Protein AF-A0A3M1RRU2-F1 (afdb_monomer)

Solvent-accessible surface area (backbone atoms only — not comparable to full-atom values): 4483 Å² total; per-residue (Å²): 126,85,56,55,45,62,35,87,47,23,55,58,46,54,54,49,55,28,71,74,34,60,78,93,44,22,66,58,49,48,50,51,52,49,55,48,46,35,72,74,43,39,84,60,19,70,35,37,50,67,60,47,52,50,47,48,64,72,74,39,56,76,93,50,35,66,59,55,51,62,72,39,53,86,56,57,81,131

Sequence (78 aa):
MGDFNWQGNSKAMFDKSIEGSPKPFQEMTRKRLIETLTKKCGEGGDVTEEIFLECVKEITPKPFLQMALKALEPLKSS

Mean predicted aligned error: 3.03 Å

Nearest PDB structures (foldseek):
  7pfo-assembly1_A  TM=7.562E-01  e=1.323E+00  Homo sapiens
  2v6z-assembly1_M  TM=6.701E-01  e=5.524E+00  Homo sapiens
  7jve-assembly2_D  TM=5.757E-01  e=6.193E+00  Salmonella enterica subsp. enterica serovar Typhimurium

Structure (mmCIF, N/CA/C/O backbone):
data_AF-A0A3M1RRU2-F1
#
_entry.id   AF-A0A3M1RRU2-F1
#
loop_
_atom_site.group_PDB
_atom_site.id
_atom_site.type_symbol
_atom_site.label_atom_id
_atom_site.label_alt_id
_atom_site.label_comp_id
_atom_site.label_asym_id
_atom_site.label_entity_id
_atom_site.label_seq_id
_atom_site.pdbx_PDB_ins_code
_atom_site.Cartn_x
_atom_site.Cartn_y
_atom_site.Cartn_z
_atom_site.occupancy
_atom_site.B_iso_or_equiv
_atom_site.auth_seq_id
_atom_site.auth_comp_id
_atom_site.auth_asym_id
_atom_site.auth_atom_id
_atom_site.pdbx_PDB_model_num
ATOM 1 N N . MET A 1 1 ? 1.936 -15.035 6.059 1.00 53.34 1 MET A N 1
ATOM 2 C CA . MET A 1 1 ? 1.418 -13.800 5.424 1.00 53.34 1 MET A CA 1
ATOM 3 C C . MET A 1 1 ? 0.563 -13.132 6.478 1.00 53.34 1 MET A C 1
ATOM 5 O O . MET A 1 1 ? -0.081 -13.883 7.190 1.00 53.34 1 MET A O 1
ATOM 9 N N . GLY A 1 2 ? 0.616 -11.808 6.653 1.00 61.53 2 GLY A N 1
ATOM 10 C CA . GLY A 1 2 ? -0.251 -11.162 7.644 1.00 61.53 2 GLY A CA 1
ATOM 11 C C . GLY A 1 2 ? -1.702 -11.499 7.320 1.00 61.53 2 GLY A C 1
ATOM 12 O O . GLY A 1 2 ? -2.158 -11.173 6.222 1.00 61.53 2 GLY A O 1
ATOM 13 N N . ASP A 1 3 ? -2.370 -12.229 8.210 1.00 81.00 3 ASP A N 1
ATOM 14 C CA . ASP A 1 3 ? -3.816 -12.381 8.155 1.00 81.00 3 ASP A CA 1
ATOM 15 C C . ASP A 1 3 ? -4.373 -10.987 8.414 1.00 81.00 3 ASP A C 1
ATOM 17 O O . ASP A 1 3 ? -4.238 -10.454 9.508 1.00 81.00 3 ASP A O 1
ATOM 21 N N . PHE A 1 4 ? -4.873 -10.338 7.371 1.00 94.19 4 PHE A N 1
ATOM 22 C CA . PHE A 1 4 ? -5.524 -9.040 7.466 1.00 94.19 4 PHE A CA 1
ATOM 23 C C . PHE A 1 4 ? -6.965 -9.213 7.020 1.00 94.19 4 PHE A C 1
ATOM 25 O O . PHE A 1 4 ? -7.239 -9.926 6.048 1.00 94.19 4 PHE A O 1
ATOM 32 N N . ASN A 1 5 ? -7.869 -8.507 7.684 1.00 95.25 5 ASN A N 1
ATOM 33 C CA . ASN A 1 5 ? -9.253 -8.414 7.255 1.00 95.25 5 ASN A CA 1
ATOM 34 C C . ASN A 1 5 ? -9.344 -7.300 6.206 1.00 95.25 5 ASN A C 1
ATOM 36 O O . ASN A 1 5 ? -9.437 -6.113 6.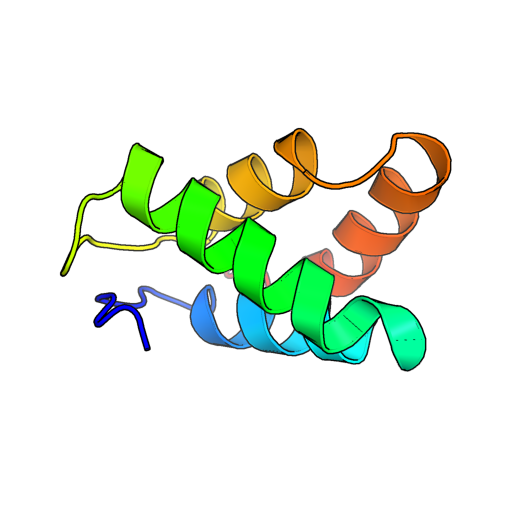516 1.00 95.25 5 ASN A O 1
ATOM 40 N N . TRP A 1 6 ? -9.221 -7.678 4.936 1.00 95.44 6 TRP A N 1
ATOM 41 C CA . TRP A 1 6 ? -9.234 -6.726 3.828 1.00 95.44 6 TRP A CA 1
ATOM 42 C C . TRP A 1 6 ? -10.650 -6.215 3.564 1.00 95.44 6 TRP A C 1
ATOM 44 O O . TRP A 1 6 ? -11.546 -6.995 3.252 1.00 95.44 6 TRP A O 1
ATOM 54 N N . GLN A 1 7 ? -10.829 -4.900 3.652 1.00 95.50 7 GLN A N 1
ATOM 55 C CA . GLN A 1 7 ? -12.103 -4.223 3.427 1.00 95.50 7 GLN A CA 1
ATOM 56 C C . GLN A 1 7 ? -12.103 -3.484 2.081 1.00 95.50 7 GLN A C 1
ATOM 58 O O . GLN A 1 7 ? -11.130 -2.810 1.727 1.00 95.50 7 GLN A O 1
ATOM 63 N N . GLY A 1 8 ? -13.210 -3.574 1.340 1.00 94.44 8 GLY A N 1
ATOM 64 C CA . GLY A 1 8 ? -13.329 -2.965 0.010 1.00 94.44 8 GLY A CA 1
ATOM 65 C C . GLY A 1 8 ? -12.258 -3.481 -0.958 1.00 94.44 8 GLY A C 1
ATOM 66 O O . GLY A 1 8 ? -11.962 -4.676 -0.993 1.00 94.44 8 GLY A O 1
ATOM 67 N N . ASN A 1 9 ? -11.634 -2.578 -1.719 1.00 96.88 9 ASN A N 1
ATOM 68 C CA . ASN A 1 9 ? -10.597 -2.920 -2.697 1.00 96.88 9 ASN A CA 1
ATOM 69 C C . ASN A 1 9 ? -9.167 -2.883 -2.135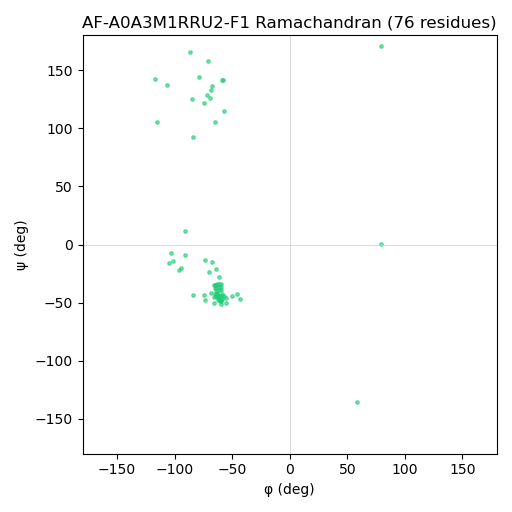 1.00 96.88 9 ASN A C 1
ATOM 71 O O . ASN A 1 9 ? -8.201 -2.965 -2.899 1.00 96.88 9 ASN A O 1
ATOM 75 N N . SER A 1 10 ? -8.983 -2.787 -0.815 1.00 96.25 10 SER A N 1
ATOM 76 C CA . SER A 1 10 ? -7.651 -2.643 -0.210 1.00 96.25 10 SER A CA 1
ATOM 77 C C . SER A 1 10 ? -6.707 -3.810 -0.535 1.00 96.25 10 SER A C 1
ATOM 79 O O . SER A 1 10 ? -5.514 -3.597 -0.765 1.00 96.25 10 SER A O 1
ATOM 81 N N . LYS A 1 11 ? -7.236 -5.035 -0.668 1.00 96.19 11 LYS A N 1
ATOM 82 C CA . LYS A 1 11 ? -6.456 -6.197 -1.126 1.00 96.19 11 LYS A CA 1
ATOM 83 C C . LYS A 1 11 ? -5.958 -6.032 -2.562 1.00 96.19 11 LYS A C 1
ATOM 85 O O . LYS A 1 11 ? -4.791 -6.308 -2.840 1.00 96.19 11 LYS A O 1
ATOM 90 N N . ALA A 1 12 ? -6.821 -5.562 -3.462 1.00 96.94 12 ALA A N 1
ATOM 91 C CA . ALA A 1 12 ? -6.458 -5.314 -4.854 1.00 96.94 12 ALA A CA 1
ATOM 92 C C . ALA A 1 12 ? -5.411 -4.194 -4.959 1.00 96.94 12 ALA A C 1
ATOM 94 O O . ALA A 1 12 ? -4.468 -4.300 -5.741 1.00 96.94 12 ALA A O 1
ATOM 95 N N . MET A 1 13 ? -5.518 -3.155 -4.124 1.00 97.56 13 MET A N 1
ATOM 96 C CA . MET A 1 13 ? -4.512 -2.093 -4.047 1.00 97.56 13 MET A CA 1
ATOM 97 C C . MET A 1 13 ? -3.149 -2.606 -3.555 1.00 97.56 13 MET A C 1
ATOM 99 O O . MET A 1 13 ? -2.106 -2.212 -4.093 1.00 97.56 13 MET A O 1
ATOM 103 N N . PHE A 1 14 ? -3.143 -3.512 -2.572 1.00 96.88 14 PHE A N 1
ATOM 104 C CA . PHE A 1 14 ? -1.932 -4.185 -2.102 1.00 96.88 14 PHE A CA 1
ATOM 105 C C . PHE A 1 14 ? -1.256 -4.978 -3.220 1.00 96.88 14 PHE A C 1
ATOM 107 O O . PHE A 1 14 ? -0.069 -4.773 -3.487 1.00 96.88 14 PHE A O 1
ATOM 114 N N . ASP A 1 15 ? -2.012 -5.827 -3.917 1.00 96.75 15 ASP A N 1
ATOM 115 C CA . ASP A 1 15 ? -1.476 -6.636 -5.014 1.00 96.75 15 ASP A CA 1
ATOM 116 C C . ASP A 1 15 ? -0.951 -5.744 -6.147 1.00 96.75 15 ASP A C 1
ATOM 118 O O . ASP A 1 15 ? 0.185 -5.916 -6.601 1.00 96.75 15 ASP A O 1
ATOM 122 N N . LYS A 1 16 ? -1.708 -4.702 -6.515 1.00 96.69 16 LYS A N 1
ATOM 123 C CA . LYS A 1 16 ? -1.318 -3.751 -7.561 1.00 96.69 16 LYS A CA 1
ATOM 124 C C . LYS A 1 16 ? -0.034 -2.994 -7.230 1.00 96.69 16 LYS A C 1
ATOM 126 O O . LYS A 1 16 ? 0.778 -2.750 -8.120 1.00 96.69 16 LYS A O 1
ATOM 131 N N . SER A 1 17 ? 0.177 -2.644 -5.961 1.00 96.00 17 SER A N 1
ATOM 132 C CA . SER A 1 17 ? 1.399 -1.964 -5.509 1.00 96.00 17 SER A CA 1
ATOM 133 C C . SER A 1 17 ? 2.641 -2.847 -5.665 1.00 96.00 17 SER A C 1
ATOM 135 O O . SER A 1 17 ? 3.726 -2.359 -5.994 1.00 96.00 17 SER A O 1
ATOM 137 N N . ILE A 1 18 ? 2.488 -4.158 -5.467 1.00 95.81 18 ILE A N 1
ATOM 138 C CA . ILE A 1 18 ? 3.567 -5.129 -5.662 1.00 95.81 18 ILE A CA 1
ATOM 139 C C . ILE A 1 18 ? 3.820 -5.331 -7.155 1.00 95.81 18 ILE A C 1
ATOM 141 O O . ILE A 1 18 ? 4.962 -5.228 -7.589 1.00 95.81 18 ILE A O 1
ATOM 145 N N . GLU A 1 19 ? 2.776 -5.549 -7.953 1.00 95.19 19 GLU A N 1
ATOM 146 C CA . GLU A 1 19 ? 2.895 -5.707 -9.409 1.00 95.19 19 GLU A CA 1
ATOM 147 C C . GLU A 1 19 ? 3.503 -4.476 -10.091 1.00 95.19 19 GLU A C 1
ATOM 149 O O . GLU A 1 19 ? 4.320 -4.612 -11.000 1.00 95.19 19 GLU A O 1
ATOM 154 N N . GLY A 1 20 ? 3.132 -3.277 -9.632 1.00 91.88 20 GLY A N 1
ATOM 155 C CA . GLY A 1 20 ? 3.653 -2.005 -10.129 1.00 91.88 20 GLY A CA 1
ATOM 156 C C . GLY A 1 20 ? 5.088 -1.701 -9.690 1.00 91.88 20 GLY A C 1
ATOM 157 O O . GLY A 1 20 ? 5.718 -0.801 -10.245 1.00 91.88 20 GLY A O 1
ATOM 158 N N . SER A 1 21 ? 5.629 -2.443 -8.718 1.00 92.25 21 SER A N 1
ATOM 159 C CA . SER A 1 21 ? 7.027 -2.309 -8.305 1.00 92.25 21 SER A CA 1
ATOM 160 C C . SER A 1 21 ? 7.961 -3.032 -9.288 1.00 92.25 21 SER A C 1
ATOM 162 O O . SER A 1 21 ? 7.621 -4.118 -9.770 1.00 92.25 21 SER A O 1
ATOM 164 N N . PRO A 1 22 ? 9.174 -2.507 -9.562 1.00 92.00 22 PRO A N 1
ATOM 165 C CA . PRO A 1 22 ? 10.144 -3.217 -10.392 1.00 92.00 22 PRO A CA 1
ATOM 166 C C . PRO A 1 22 ? 10.474 -4.588 -9.794 1.00 92.00 22 PRO A C 1
ATOM 168 O O . PRO A 1 22 ? 10.623 -4.700 -8.578 1.00 92.00 22 PRO A O 1
ATOM 171 N N . LYS A 1 23 ? 10.639 -5.618 -10.639 1.00 93.81 23 LYS A N 1
ATOM 172 C CA . LYS A 1 23 ? 10.829 -7.024 -10.217 1.00 93.81 23 LYS A CA 1
ATOM 173 C C . LYS A 1 23 ? 11.805 -7.220 -9.040 1.00 93.81 23 LYS A C 1
ATOM 175 O O . LYS A 1 23 ? 11.416 -7.899 -8.094 1.00 93.81 23 LYS A O 1
ATOM 180 N N . PRO A 1 24 ? 13.007 -6.604 -9.021 1.00 94.94 24 PRO A N 1
ATOM 181 C CA . PRO A 1 24 ? 13.951 -6.774 -7.909 1.00 94.94 24 PRO A CA 1
ATOM 182 C C . PRO A 1 24 ? 13.447 -6.236 -6.562 1.00 94.94 24 PRO A C 1
ATOM 184 O O . PRO A 1 24 ? 13.941 -6.638 -5.515 1.00 94.94 24 PRO A O 1
ATOM 187 N N . PHE A 1 25 ? 12.478 -5.319 -6.576 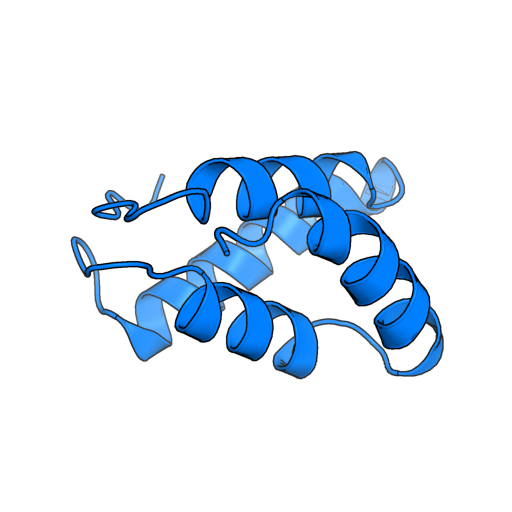1.00 92.56 25 PHE A N 1
ATOM 188 C CA . PHE A 1 25 ? 11.942 -4.667 -5.384 1.00 92.56 25 PHE A CA 1
ATOM 189 C C . PHE A 1 25 ? 10.587 -5.219 -4.944 1.00 92.56 25 PHE A C 1
ATOM 191 O O . PHE A 1 25 ? 10.136 -4.861 -3.865 1.00 92.56 25 PHE A O 1
ATOM 198 N N . GLN A 1 26 ? 9.934 -6.095 -5.713 1.00 94.50 26 GLN A N 1
ATOM 199 C CA . GLN A 1 26 ? 8.581 -6.575 -5.393 1.00 94.50 26 GLN A CA 1
ATOM 200 C C . GLN A 1 26 ? 8.498 -7.265 -4.026 1.00 94.50 26 GLN A C 1
ATOM 202 O O . GLN A 1 26 ? 7.572 -7.004 -3.257 1.00 94.50 26 GLN A O 1
ATOM 207 N N . GLU A 1 27 ? 9.481 -8.106 -3.691 1.00 95.44 27 GLU A N 1
ATOM 208 C CA . GLU A 1 27 ? 9.551 -8.759 -2.379 1.00 95.44 27 GLU A CA 1
ATOM 209 C C . GLU A 1 27 ? 9.763 -7.737 -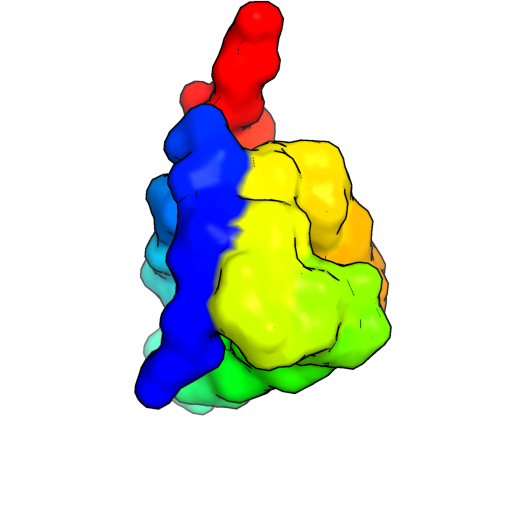1.253 1.00 95.44 27 GLU A C 1
ATOM 211 O O . GLU A 1 27 ? 9.083 -7.786 -0.226 1.00 95.44 27 GLU A O 1
ATOM 216 N N . MET A 1 28 ? 10.642 -6.753 -1.472 1.00 93.94 28 MET A N 1
ATOM 217 C CA . MET A 1 28 ? 10.883 -5.672 -0.516 1.00 93.94 28 MET A CA 1
ATOM 218 C C . MET A 1 28 ? 9.632 -4.807 -0.312 1.00 93.94 28 MET A C 1
ATOM 220 O O . MET A 1 28 ? 9.288 -4.504 0.830 1.00 93.94 28 MET A O 1
ATOM 224 N N . THR A 1 29 ? 8.932 -4.441 -1.389 1.00 94.81 29 THR A N 1
ATOM 225 C CA . THR A 1 29 ? 7.666 -3.700 -1.338 1.00 94.81 29 THR A CA 1
ATOM 226 C C . THR A 1 29 ? 6.625 -4.487 -0.553 1.00 94.81 29 THR A C 1
ATOM 228 O O . THR A 1 29 ? 6.027 -3.942 0.373 1.00 94.81 29 THR A O 1
ATOM 231 N N . ARG A 1 30 ? 6.449 -5.781 -0.860 1.00 95.75 30 ARG A N 1
ATOM 232 C CA . ARG A 1 30 ? 5.527 -6.666 -0.135 1.00 95.75 30 ARG A CA 1
ATOM 233 C C . ARG A 1 30 ? 5.843 -6.678 1.359 1.00 95.75 30 ARG A C 1
ATOM 235 O O . ARG A 1 30 ? 4.942 -6.476 2.168 1.00 95.75 30 ARG A O 1
ATOM 242 N N . LYS A 1 31 ? 7.110 -6.894 1.721 1.00 95.44 31 LYS A N 1
ATOM 243 C CA . LYS A 1 31 ? 7.552 -6.946 3.118 1.00 95.44 31 LYS A CA 1
ATOM 244 C C . LYS A 1 31 ? 7.276 -5.628 3.841 1.00 95.44 31 LYS A C 1
ATOM 246 O O . LYS A 1 31 ? 6.655 -5.646 4.896 1.00 95.44 31 LYS A O 1
ATOM 251 N N . ARG A 1 32 ? 7.654 -4.490 3.249 1.00 95.50 32 ARG A N 1
ATOM 252 C CA . ARG A 1 32 ? 7.426 -3.166 3.850 1.00 95.50 32 ARG A CA 1
ATOM 253 C C . ARG A 1 32 ? 5.947 -2.836 4.008 1.00 95.50 32 ARG A C 1
ATOM 255 O O . ARG A 1 32 ? 5.567 -2.326 5.052 1.00 95.50 32 ARG A O 1
ATOM 262 N N . LEU A 1 33 ? 5.111 -3.148 3.015 1.00 95.88 33 LEU A N 1
ATOM 263 C CA . LEU A 1 33 ? 3.664 -2.948 3.130 1.00 95.88 33 LEU A CA 1
ATOM 264 C C . LEU A 1 33 ? 3.080 -3.781 4.273 1.00 95.88 33 LEU A C 1
ATOM 266 O O . LEU A 1 33 ? 2.344 -3.237 5.087 1.00 95.88 33 LEU A O 1
ATOM 270 N N . ILE A 1 34 ? 3.434 -5.068 4.372 1.00 95.50 34 ILE A N 1
ATOM 271 C CA . ILE A 1 34 ? 2.960 -5.939 5.460 1.00 95.50 34 ILE A CA 1
ATOM 272 C C . ILE A 1 34 ? 3.438 -5.420 6.819 1.00 95.50 34 ILE A C 1
ATOM 274 O O . ILE A 1 34 ? 2.637 -5.333 7.744 1.00 95.50 34 ILE A O 1
ATOM 278 N N . GLU A 1 35 ? 4.713 -5.048 6.954 1.00 95.38 35 GLU A N 1
ATOM 279 C CA . GLU A 1 35 ? 5.259 -4.510 8.206 1.00 95.38 35 GLU A CA 1
ATOM 280 C C . GLU A 1 35 ? 4.550 -3.217 8.630 1.00 95.38 35 GLU A C 1
ATOM 282 O O . GLU A 1 35 ? 4.196 -3.068 9.798 1.00 95.38 35 GLU A O 1
ATOM 287 N N . THR A 1 36 ? 4.308 -2.291 7.699 1.00 95.75 36 THR A N 1
ATOM 288 C CA . THR A 1 36 ? 3.607 -1.033 7.994 1.00 95.75 36 THR A CA 1
ATOM 289 C C . THR A 1 36 ? 2.132 -1.267 8.323 1.00 95.75 36 THR A C 1
ATOM 291 O O . THR A 1 36 ? 1.635 -0.696 9.291 1.00 95.75 36 THR A O 1
ATOM 294 N N . LEU A 1 37 ? 1.446 -2.150 7.592 1.00 96.00 37 LEU A N 1
ATOM 295 C CA . LEU A 1 37 ? 0.057 -2.523 7.885 1.00 96.00 37 LEU A CA 1
ATOM 296 C C . LEU A 1 37 ? -0.069 -3.199 9.252 1.00 96.00 37 LEU A C 1
ATOM 298 O O . LEU A 1 37 ? -0.933 -2.826 10.035 1.00 96.00 37 LEU A O 1
ATOM 302 N N . THR A 1 38 ? 0.842 -4.115 9.587 1.00 94.75 38 THR A N 1
ATOM 303 C CA . THR A 1 38 ? 0.864 -4.775 10.903 1.00 94.75 38 THR A CA 1
ATOM 304 C C . THR A 1 38 ? 1.078 -3.755 12.022 1.00 94.75 38 THR A C 1
ATOM 306 O O . THR A 1 38 ? 0.432 -3.837 13.060 1.00 94.75 38 THR A O 1
ATOM 309 N N . LYS A 1 39 ? 1.939 -2.748 11.815 1.00 94.56 39 LYS A N 1
ATOM 310 C CA . LYS A 1 39 ? 2.151 -1.667 12.794 1.00 94.56 39 LYS A CA 1
ATOM 311 C C . LYS A 1 39 ? 0.923 -0.777 12.988 1.00 94.56 39 LYS A C 1
ATOM 313 O O . LYS A 1 39 ? 0.728 -0.283 14.092 1.00 94.56 39 LYS A O 1
ATOM 318 N N . LYS A 1 40 ? 0.136 -0.538 11.934 1.00 94.31 40 LYS A N 1
ATOM 319 C CA . LYS A 1 40 ? -1.051 0.331 11.992 1.00 94.31 40 LYS A CA 1
ATOM 320 C C . LYS A 1 40 ? -2.298 -0.393 12.496 1.00 94.31 40 LYS A C 1
ATOM 322 O O . LYS A 1 40 ? -3.028 0.166 13.304 1.00 94.31 40 LYS A O 1
ATOM 327 N N . CYS A 1 41 ? -2.537 -1.609 12.018 1.00 93.56 41 CYS A N 1
ATOM 328 C CA . CYS A 1 41 ? -3.783 -2.338 12.251 1.00 93.56 41 CYS A CA 1
ATOM 329 C C . CYS A 1 41 ? -3.643 -3.472 13.274 1.00 93.56 41 CYS A C 1
ATOM 331 O O . CYS A 1 41 ? -4.652 -3.973 13.760 1.00 93.56 41 CYS A O 1
ATOM 333 N N . GLY A 1 42 ? -2.416 -3.890 13.595 1.00 91.06 42 GLY A N 1
ATOM 334 C CA . GLY A 1 42 ? -2.152 -5.140 14.305 1.00 91.06 42 GLY A CA 1
ATOM 335 C C . GLY A 1 42 ? -2.210 -6.366 13.387 1.00 91.06 42 GLY A C 1
ATOM 336 O O . GLY A 1 42 ? -2.603 -6.287 12.219 1.00 91.06 42 GLY A O 1
ATOM 337 N N . GLU A 1 43 ? -1.798 -7.517 13.915 1.00 88.00 43 GLU A N 1
ATOM 338 C CA . GLU 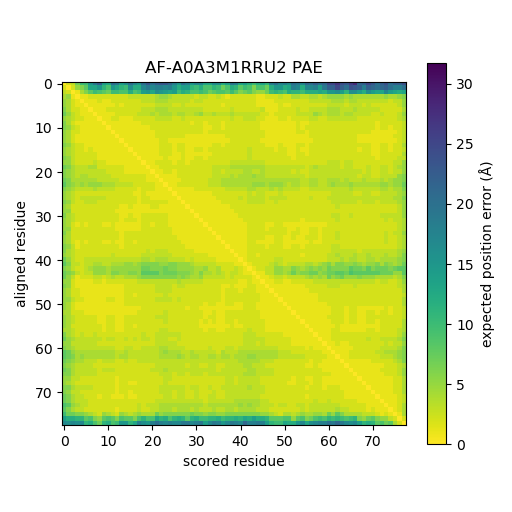A 1 43 ? -2.030 -8.813 13.266 1.00 88.00 43 GLU A CA 1
ATOM 339 C C . GLU A 1 43 ? -3.532 -9.130 13.293 1.00 88.00 43 GLU A C 1
ATOM 341 O O . GLU A 1 43 ? -4.176 -8.961 14.327 1.00 88.00 43 GLU A O 1
ATOM 346 N N . GLY A 1 44 ? -4.119 -9.555 12.172 1.00 87.38 44 GLY A N 1
ATOM 347 C CA . GLY A 1 44 ? -5.569 -9.774 12.079 1.00 87.38 44 GLY A CA 1
ATOM 348 C C . GLY A 1 44 ? -6.392 -8.499 11.886 1.00 87.38 44 GLY A C 1
ATOM 349 O O . GLY A 1 44 ? -7.615 -8.582 11.827 1.00 87.38 44 GLY A O 1
ATOM 350 N N . GLY A 1 45 ? -5.756 -7.326 11.816 1.00 93.00 45 GLY A N 1
ATOM 351 C CA . GLY A 1 45 ? -6.453 -6.043 11.785 1.00 93.00 45 GLY A CA 1
ATOM 352 C C . GLY A 1 45 ? -7.194 -5.754 10.478 1.00 93.00 45 GLY A C 1
ATOM 353 O O . GLY A 1 45 ? -6.858 -6.287 9.414 1.00 93.00 45 GLY A O 1
ATOM 354 N N . ASP A 1 46 ? -8.184 -4.863 10.559 1.00 96.44 46 ASP A N 1
ATOM 355 C CA . ASP A 1 46 ? -8.919 -4.370 9.395 1.00 96.44 46 ASP A CA 1
ATOM 356 C C . ASP A 1 46 ? -8.055 -3.430 8.552 1.00 96.44 46 ASP A C 1
ATOM 358 O O . ASP A 1 46 ? -7.480 -2.455 9.043 1.00 96.44 46 ASP A O 1
ATOM 362 N N . VAL A 1 47 ? -7.996 -3.705 7.251 1.00 96.88 47 VAL A N 1
ATOM 363 C CA . VAL A 1 47 ? -7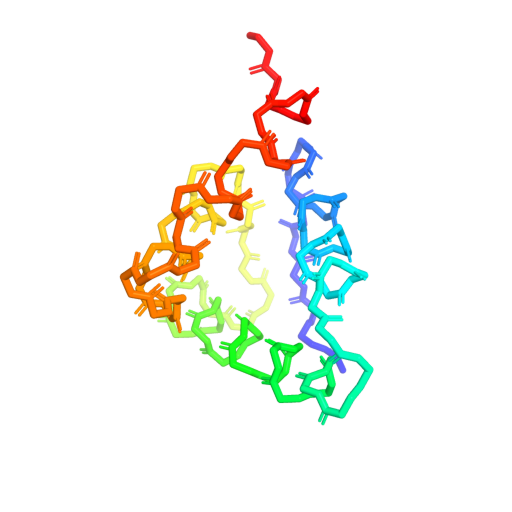.285 -2.874 6.278 1.00 96.88 47 VAL A CA 1
ATOM 364 C C . VAL A 1 47 ? -8.295 -2.286 5.307 1.00 96.88 47 VAL A C 1
ATOM 366 O O . VAL A 1 47 ? -8.791 -2.969 4.410 1.00 96.88 47 VAL A O 1
ATOM 369 N N . THR A 1 48 ? -8.582 -0.998 5.471 1.00 96.81 48 THR A N 1
ATOM 370 C CA . THR A 1 48 ? -9.400 -0.215 4.538 1.00 96.81 48 THR A CA 1
ATOM 371 C C . THR A 1 48 ? -8.544 0.374 3.416 1.00 96.81 48 THR A C 1
ATOM 373 O O . THR A 1 48 ? -7.313 0.413 3.496 1.00 96.81 48 THR A O 1
ATOM 376 N N . GLU A 1 49 ? -9.186 0.853 2.350 1.00 96.56 49 GLU A N 1
ATOM 377 C CA . GLU A 1 49 ? -8.502 1.547 1.250 1.00 96.56 49 GLU A CA 1
ATOM 378 C C . GLU A 1 49 ? -7.758 2.802 1.736 1.00 96.56 49 GLU A C 1
ATOM 380 O O . GLU A 1 49 ? -6.652 3.087 1.283 1.00 96.56 49 GLU A O 1
ATOM 385 N N . GLU A 1 50 ? -8.325 3.528 2.702 1.00 96.19 50 GLU A N 1
ATOM 386 C CA . GLU A 1 50 ? -7.720 4.730 3.285 1.00 96.19 50 GLU A CA 1
ATOM 387 C C . GLU A 1 50 ? -6.436 4.404 4.047 1.00 96.19 50 GLU A C 1
ATOM 389 O O . GLU A 1 50 ? -5.387 4.984 3.757 1.00 96.19 50 GLU A O 1
ATOM 394 N N . ILE A 1 51 ? -6.496 3.413 4.943 1.00 96.62 51 ILE A N 1
ATOM 395 C CA . ILE A 1 51 ? -5.329 2.918 5.683 1.00 96.62 51 ILE A CA 1
ATOM 396 C C . ILE A 1 51 ? -4.250 2.451 4.706 1.00 96.62 51 ILE A C 1
ATOM 398 O O . ILE A 1 51 ? -3.068 2.767 4.864 1.00 96.62 51 ILE A O 1
ATOM 402 N N . PHE A 1 52 ? -4.642 1.713 3.667 1.00 97.25 52 PHE A N 1
ATOM 403 C CA . PHE A 1 52 ? -3.693 1.230 2.677 1.00 97.25 52 PHE A CA 1
ATOM 404 C C . PHE A 1 52 ? -3.001 2.384 1.930 1.00 97.25 52 PHE A C 1
ATOM 406 O O . PHE A 1 52 ?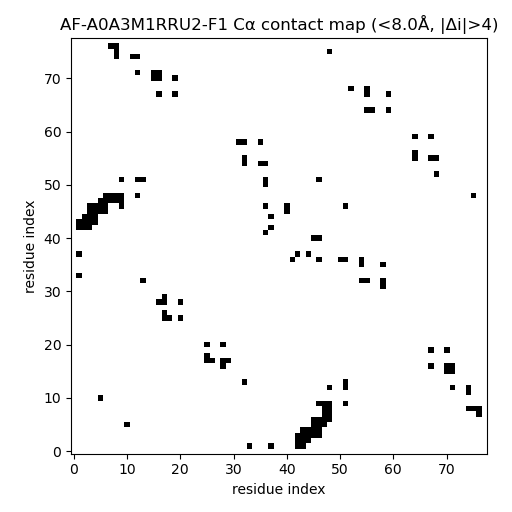 -1.777 2.380 1.769 1.00 97.25 52 PHE A O 1
ATOM 413 N N . LEU A 1 53 ? -3.752 3.407 1.514 1.00 96.81 53 LEU A N 1
ATOM 414 C CA . LEU A 1 53 ? -3.196 4.587 0.847 1.00 96.81 53 LEU A CA 1
ATOM 415 C C . LEU A 1 53 ? -2.248 5.381 1.756 1.00 96.81 53 LEU A C 1
ATOM 417 O O . LEU A 1 53 ? -1.259 5.930 1.264 1.00 96.81 53 LEU A O 1
ATOM 421 N N . GLU A 1 54 ? -2.506 5.444 3.063 1.00 96.81 54 GLU A N 1
ATOM 422 C CA . GLU A 1 54 ? -1.552 6.005 4.024 1.00 96.81 54 GLU A CA 1
ATOM 423 C C . GLU A 1 54 ? -0.245 5.212 4.058 1.00 96.81 54 GLU A C 1
ATOM 425 O O . GLU A 1 54 ? 0.825 5.806 3.929 1.00 96.81 54 GLU A O 1
ATOM 430 N N . CYS A 1 55 ? -0.315 3.879 4.144 1.00 96.44 55 CYS A N 1
ATOM 431 C CA . CYS A 1 55 ? 0.874 3.023 4.106 1.00 96.44 55 CYS A CA 1
ATOM 432 C C . CYS A 1 55 ? 1.710 3.277 2.851 1.00 96.44 55 CYS A C 1
ATOM 434 O O . CYS A 1 55 ? 2.928 3.433 2.938 1.00 96.44 55 CYS A O 1
ATOM 436 N N . VAL A 1 56 ? 1.067 3.359 1.681 1.00 96.19 56 VAL A N 1
ATOM 437 C CA . VAL A 1 56 ? 1.750 3.651 0.413 1.00 96.19 56 VAL A CA 1
ATOM 438 C C . VAL A 1 56 ? 2.465 5.000 0.480 1.00 96.19 56 VAL A C 1
ATOM 440 O O . VAL A 1 56 ? 3.624 5.081 0.072 1.00 96.19 56 VAL A O 1
ATOM 443 N N . LYS A 1 57 ? 1.824 6.043 1.023 1.00 96.31 57 LYS A N 1
ATOM 444 C CA . LYS A 1 57 ? 2.436 7.373 1.196 1.00 96.31 57 LYS A CA 1
ATOM 445 C C . LYS A 1 57 ? 3.638 7.363 2.139 1.00 96.31 57 LYS A C 1
ATOM 447 O O . LYS A 1 57 ? 4.578 8.117 1.908 1.00 96.31 57 LYS A O 1
ATOM 452 N N . GLU A 1 58 ? 3.621 6.520 3.167 1.00 95.62 58 GLU A N 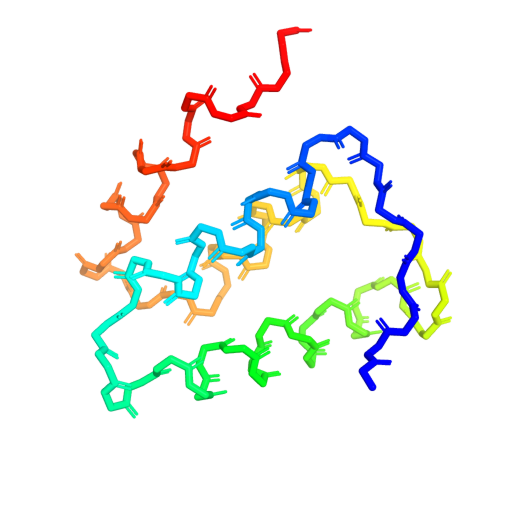1
ATOM 453 C CA . GLU A 1 58 ? 4.710 6.410 4.142 1.00 95.62 58 GLU A CA 1
ATOM 454 C C . GLU A 1 58 ? 5.935 5.682 3.584 1.00 95.62 58 GLU A C 1
ATOM 456 O O . GLU A 1 58 ? 7.067 6.111 3.808 1.00 95.62 58 GLU A O 1
ATOM 461 N N . ILE A 1 59 ? 5.730 4.576 2.860 1.00 93.94 59 ILE A N 1
ATOM 462 C CA . ILE A 1 59 ? 6.845 3.710 2.448 1.00 93.94 59 ILE A CA 1
ATOM 463 C C . ILE A 1 59 ? 7.387 4.021 1.053 1.00 93.94 59 ILE A C 1
ATOM 465 O O . ILE A 1 59 ? 8.506 3.611 0.728 1.00 93.94 59 ILE A O 1
ATOM 469 N N . THR A 1 60 ? 6.596 4.693 0.212 1.00 93.69 60 THR A N 1
ATOM 470 C CA . THR A 1 60 ? 6.954 4.945 -1.185 1.00 93.69 60 THR A CA 1
ATOM 471 C C . THR A 1 60 ? 7.821 6.197 -1.278 1.00 93.69 60 THR A C 1
ATOM 473 O O . THR A 1 60 ? 7.397 7.270 -0.844 1.00 93.69 60 THR A O 1
ATOM 476 N N . PRO A 1 61 ? 9.022 6.124 -1.881 1.00 92.12 61 PRO A N 1
ATOM 477 C CA . PRO A 1 61 ? 9.858 7.303 -2.046 1.00 92.12 61 PRO A CA 1
ATOM 478 C C . PRO A 1 61 ? 9.143 8.392 -2.853 1.00 92.12 61 PRO A C 1
ATOM 480 O O . PRO A 1 61 ? 8.481 8.100 -3.851 1.00 92.12 61 PRO A O 1
ATOM 483 N N . LYS A 1 62 ? 9.340 9.661 -2.468 1.00 93.88 62 LYS A N 1
ATOM 484 C CA . LYS A 1 62 ? 8.693 10.828 -3.100 1.00 93.88 62 LYS A CA 1
ATOM 485 C C . LYS A 1 62 ? 8.708 10.816 -4.641 1.00 93.88 62 LYS A C 1
ATOM 487 O O . LYS A 1 62 ? 7.657 11.108 -5.207 1.00 93.88 62 LYS A O 1
ATOM 492 N N . PRO A 1 63 ? 9.810 10.442 -5.332 1.00 94.62 63 PRO A N 1
ATOM 493 C CA . PRO A 1 63 ? 9.832 10.400 -6.798 1.00 94.62 63 PRO A CA 1
ATOM 494 C C . PRO A 1 63 ? 8.824 9.425 -7.421 1.00 94.62 63 PRO A C 1
ATOM 496 O O . PRO A 1 63 ? 8.366 9.647 -8.537 1.00 94.62 63 PRO A O 1
ATOM 499 N N . PHE A 1 64 ? 8.463 8.355 -6.709 1.00 92.62 64 PHE A N 1
ATOM 500 C CA . PHE A 1 64 ? 7.564 7.307 -7.198 1.00 92.62 64 PHE A CA 1
ATOM 501 C C . PHE A 1 64 ? 6.143 7.437 -6.649 1.00 92.62 64 PHE A C 1
ATOM 503 O O . PHE A 1 64 ? 5.222 6.821 -7.181 1.00 92.62 64 PHE A O 1
ATOM 510 N N . LEU A 1 65 ? 5.943 8.256 -5.613 1.00 93.94 65 LEU A N 1
ATOM 511 C CA . LEU A 1 65 ? 4.676 8.334 -4.895 1.00 93.94 65 LEU A CA 1
ATOM 512 C C . LEU A 1 65 ? 3.507 8.731 -5.803 1.00 93.94 65 LEU A C 1
ATOM 514 O O . LEU A 1 65 ? 2.469 8.079 -5.781 1.00 93.94 65 LEU A O 1
ATOM 518 N N . GLN A 1 66 ? 3.668 9.761 -6.636 1.00 95.69 66 GLN A N 1
ATOM 519 C CA . GLN A 1 66 ? 2.581 10.197 -7.518 1.00 95.69 66 GLN A CA 1
ATOM 520 C C . GLN A 1 66 ? 2.199 9.113 -8.538 1.00 95.69 66 GLN A C 1
ATOM 522 O O . GLN A 1 66 ? 1.021 8.939 -8.838 1.00 95.69 66 GLN A O 1
ATOM 527 N N . MET A 1 67 ? 3.184 8.371 -9.052 1.00 94.19 67 MET A N 1
ATOM 528 C CA . MET A 1 67 ? 2.945 7.256 -9.968 1.00 94.19 67 MET A CA 1
ATOM 529 C C . MET A 1 67 ? 2.203 6.117 -9.263 1.00 94.19 67 MET A C 1
ATOM 531 O O . MET A 1 67 ? 1.220 5.614 -9.802 1.00 94.19 67 MET A O 1
ATOM 535 N N . ALA A 1 68 ? 2.629 5.756 -8.049 1.00 94.56 68 ALA A N 1
ATOM 536 C CA . ALA A 1 68 ? 1.965 4.737 -7.244 1.00 94.56 68 ALA A CA 1
ATOM 537 C C . ALA A 1 68 ? 0.505 5.119 -6.952 1.00 94.56 68 ALA A C 1
ATOM 539 O O . ALA A 1 68 ? -0.393 4.322 -7.194 1.00 94.56 68 ALA A O 1
ATOM 540 N N . LEU A 1 69 ? 0.245 6.358 -6.520 1.00 95.88 69 LEU A N 1
ATOM 541 C CA . LEU A 1 69 ? -1.116 6.819 -6.227 1.00 95.88 69 LEU A CA 1
ATOM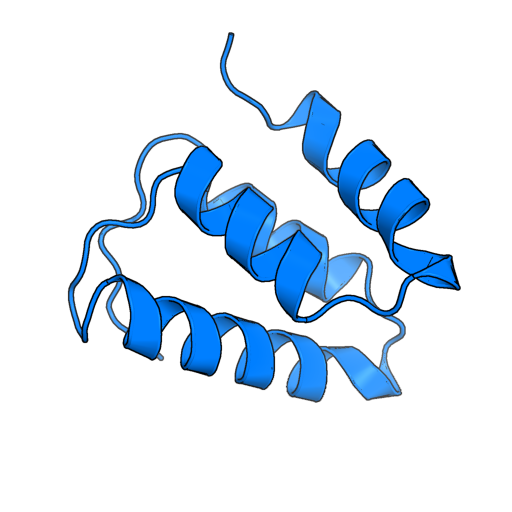 542 C C . LEU A 1 69 ? -2.018 6.812 -7.469 1.00 95.88 69 LEU A C 1
ATOM 544 O O . LEU A 1 69 ? -3.139 6.323 -7.389 1.00 95.88 69 LEU A O 1
ATOM 548 N N . LYS A 1 70 ? -1.521 7.265 -8.628 1.00 96.00 70 LYS A N 1
ATOM 549 C CA . LYS A 1 70 ? -2.270 7.197 -9.897 1.00 96.00 70 LYS A CA 1
ATOM 550 C C . LYS A 1 70 ? -2.597 5.764 -10.319 1.00 96.00 70 LYS A C 1
ATOM 552 O O . LYS A 1 70 ? -3.640 5.528 -10.912 1.00 96.00 70 LYS A O 1
ATOM 557 N N . ALA A 1 71 ? -1.721 4.802 -10.026 1.00 95.19 71 ALA A N 1
ATOM 558 C CA . ALA A 1 71 ? -1.977 3.395 -10.331 1.00 95.19 71 ALA A CA 1
ATOM 559 C C . ALA A 1 71 ? -3.073 2.779 -9.442 1.00 95.19 71 ALA A C 1
ATOM 561 O O . ALA A 1 71 ? -3.691 1.793 -9.842 1.00 95.19 71 ALA A O 1
ATOM 562 N N . LEU A 1 72 ? -3.300 3.346 -8.253 1.00 96.00 72 LEU A N 1
ATOM 563 C CA . LEU A 1 72 ? -4.292 2.878 -7.281 1.00 96.00 72 LEU A CA 1
ATOM 564 C C . LEU A 1 72 ? -5.620 3.634 -7.361 1.00 96.00 72 LEU A C 1
ATOM 566 O O . LEU A 1 72 ? -6.639 3.097 -6.944 1.00 96.00 72 LEU A O 1
ATOM 570 N N . GLU A 1 73 ? -5.623 4.849 -7.907 1.00 94.06 73 GLU A N 1
ATOM 571 C CA . GLU A 1 73 ? -6.813 5.694 -8.049 1.00 94.06 73 GLU A CA 1
ATOM 572 C C . GLU A 1 73 ? -8.015 4.971 -8.694 1.00 94.06 73 GLU A C 1
ATOM 574 O O . GLU A 1 73 ? -9.097 5.048 -8.117 1.00 94.06 73 GLU A O 1
ATOM 579 N N . PRO A 1 74 ? -7.867 4.181 -9.781 1.00 95.06 74 PRO A N 1
ATOM 580 C CA . PRO A 1 74 ? -8.994 3.456 -10.380 1.00 95.06 74 PRO A CA 1
ATOM 581 C C . PRO A 1 74 ? -9.572 2.339 -9.502 1.00 95.06 74 PRO A C 1
ATOM 583 O O . PRO A 1 74 ? -10.641 1.820 -9.803 1.00 95.06 74 PRO A O 1
ATOM 586 N N . LEU A 1 75 ? -8.843 1.921 -8.464 1.00 93.38 75 LEU A N 1
ATOM 587 C CA . LEU A 1 75 ? -9.275 0.882 -7.530 1.00 93.38 75 LEU A CA 1
ATOM 588 C C . LEU A 1 75 ? -10.018 1.465 -6.330 1.00 93.38 75 LEU A C 1
ATOM 590 O O . LEU A 1 75 ? -10.550 0.700 -5.530 1.00 93.38 75 LEU A O 1
ATOM 594 N N . LYS A 1 76 ? -10.032 2.791 -6.168 1.00 90.75 76 LYS A N 1
ATOM 595 C CA . LYS A 1 76 ? -10.737 3.421 -5.060 1.00 90.75 76 LYS A CA 1
ATOM 596 C C . LYS A 1 76 ? -12.242 3.257 -5.255 1.00 90.75 76 LYS A C 1
ATOM 598 O O . LYS A 1 76 ? -12.777 3.626 -6.301 1.00 90.75 76 LYS A O 1
ATOM 603 N N . SER A 1 77 ? -12.915 2.707 -4.252 1.00 81.94 77 SER A N 1
ATOM 604 C CA . SER A 1 77 ? -14.375 2.632 -4.240 1.00 81.94 77 SER A CA 1
ATOM 605 C C . SER A 1 77 ? -14.954 4.050 -4.122 1.00 81.94 77 SER A C 1
ATOM 607 O O . SER A 1 77 ? -14.414 4.880 -3.385 1.00 81.94 77 SER A O 1
ATOM 609 N N . SER A 1 78 ? -15.995 4.350 -4.911 1.00 62.19 78 SER A N 1
ATOM 610 C CA . SER A 1 78 ? -16.699 5.648 -4.894 1.00 62.19 78 SER A CA 1
ATOM 611 C C . SER A 1 78 ? -17.547 5.833 -3.644 1.00 62.19 78 SER A C 1
ATOM 613 O O . SER A 1 78 ? -18.113 4.821 -3.175 1.00 62.19 78 SER A O 1
#

Radius of gyration: 11.47 Å; Cα contacts (8 Å, |Δi|>4): 82; chains: 1; bounding box: 31×25×25 Å

Secondary structure (DSSP, 8-state):
----EE-TTHHHHHHHHHHTS-GGGHHHHHHHHHHHHHHHH-TT-EE-HHHHHHHHHHHS-HHHHHHHHHHHGGGS--

Foldseek 3Di:
DQQEAEDQLLVVLLVLLLVPDDPVCSVVSNVQLSVQCCVVQNRHGYDYNVNSLVSLVVPPPPVCSVVSCVSCVVRDDD

pLDDT: mean 93.13, std 7.43, range [53.34, 97.56]